Protein AF-A0A1G2IUQ5-F1 (afdb_monomer_lite)

pLDDT: mean 74.95, std 23.76, range [29.81, 98.19]

Radius of gyration: 27.41 Å; chains: 1; bounding box: 68×62×75 Å

Foldseek 3Di:
DDDDDPPPPPPPPDDPPPPPPPVVVVVVVPDPDDDPPPDDDDDDDPPPPPPPPPPDPPDAAEKEAQCPPHQELQDQVRIPGRDAQAHEYEYAQNHPDLEHEYPPPAQREYVYYYYNHPDHDYHYHHYD

Secondary structure (DSSP, 8-state):
---------------TTTTSSSSSTTTTTS------------S-S-S-----------PPPEEEB--SS-SBSS-GGGBSS---TTPEEEE-TT-S-SEEEE-SPTTB--SEEEE-SS--EEEES-B-

Sequence (128 aa):
MSRVNKKTTNSVIASPEQQRGAWQSMICAFTLDCRVSFGKLSFLAMTLIGFFVLPGFASATVCTWDGSSSNLWNVAANWDTLPQAGDDLVFPASASNKSNSNDFAADTSFNSITFNGSGYTLAGNRIT

Organism: NCBI:txid1802223

Structure (mmCIF, N/CA/C/O backbone):
data_AF-A0A1G2IUQ5-F1
#
_entry.id   AF-A0A1G2IUQ5-F1
#
loop_
_atom_site.group_PDB
_atom_site.id
_atom_site.type_symbol
_atom_site.label_atom_id
_atom_site.label_alt_id
_atom_site.label_comp_id
_atom_site.label_asym_id
_atom_site.label_entity_id
_atom_site.label_seq_id
_atom_site.pdbx_PDB_ins_code
_atom_site.Cartn_x
_atom_site.Cartn_y
_atom_site.Cartn_z
_atom_site.occupancy
_atom_site.B_iso_or_equiv
_atom_site.auth_seq_id
_atom_site.auth_comp_id
_atom_site.auth_asym_id
_atom_site.auth_atom_id
_atom_site.pdbx_PDB_model_num
ATOM 1 N N . MET A 1 1 ? 44.561 -9.627 67.829 1.00 46.72 1 MET A N 1
ATOM 2 C CA . MET A 1 1 ? 44.656 -9.683 66.353 1.00 46.72 1 MET A CA 1
ATOM 3 C C . MET A 1 1 ? 43.572 -10.609 65.802 1.00 46.72 1 MET A C 1
ATOM 5 O O . MET A 1 1 ? 43.704 -11.820 65.927 1.00 46.72 1 MET A O 1
ATOM 9 N N . SER A 1 2 ? 42.488 -10.056 65.247 1.00 48.50 2 SER A N 1
ATOM 10 C CA . SER A 1 2 ? 41.375 -10.829 64.667 1.00 48.50 2 SER A CA 1
ATOM 11 C C . SER A 1 2 ? 41.692 -11.286 63.244 1.00 48.50 2 SER A C 1
ATOM 13 O O . SER A 1 2 ? 42.045 -10.474 62.392 1.00 48.50 2 SER A O 1
ATOM 15 N N . ARG A 1 3 ? 41.547 -12.589 62.984 1.00 47.38 3 ARG A N 1
ATOM 16 C CA . ARG A 1 3 ? 41.639 -13.183 61.644 1.00 47.38 3 ARG A CA 1
ATOM 17 C C . ARG A 1 3 ? 40.351 -12.880 60.874 1.00 47.38 3 ARG A C 1
ATOM 19 O O . ARG A 1 3 ? 39.281 -13.338 61.262 1.00 47.38 3 ARG A O 1
ATOM 26 N N . VAL A 1 4 ? 40.454 -12.117 59.789 1.00 55.81 4 VAL A N 1
ATOM 27 C CA . VAL A 1 4 ? 39.349 -11.875 58.850 1.00 55.81 4 VAL A CA 1
ATOM 28 C C . VAL A 1 4 ? 39.297 -13.042 57.862 1.00 55.81 4 VAL A C 1
ATOM 30 O O . VAL A 1 4 ? 40.143 -13.147 56.975 1.00 55.81 4 VAL A O 1
ATOM 33 N N . ASN A 1 5 ? 38.312 -13.928 58.014 1.00 44.75 5 ASN A N 1
ATOM 34 C CA . ASN A 1 5 ? 37.982 -14.932 57.003 1.00 44.75 5 ASN A CA 1
ATOM 35 C C . ASN A 1 5 ? 37.330 -14.228 55.807 1.00 44.75 5 ASN A C 1
ATOM 37 O O . ASN A 1 5 ? 36.185 -13.782 55.888 1.00 44.75 5 ASN A O 1
ATOM 41 N N . LYS A 1 6 ? 38.061 -14.120 54.693 1.00 52.38 6 LYS A N 1
ATOM 42 C CA . LYS A 1 6 ? 37.502 -13.663 53.417 1.00 52.38 6 LYS A CA 1
ATOM 43 C C . LYS A 1 6 ? 36.507 -14.721 52.933 1.00 52.38 6 LYS A C 1
ATOM 45 O O . LYS A 1 6 ? 36.909 -15.810 52.536 1.00 52.38 6 LYS A O 1
ATOM 50 N N . LYS A 1 7 ? 35.208 -14.413 52.991 1.00 47.69 7 LYS A N 1
ATOM 51 C CA . LYS A 1 7 ? 34.182 -15.175 52.271 1.00 47.69 7 LYS A CA 1
ATOM 52 C C . LYS A 1 7 ? 34.438 -14.993 50.777 1.00 47.69 7 LYS A C 1
ATOM 54 O O . LYS A 1 7 ? 34.225 -13.913 50.236 1.00 47.69 7 LYS A O 1
ATOM 59 N N . THR A 1 8 ? 34.917 -16.050 50.138 1.00 47.31 8 THR A N 1
ATOM 60 C CA . THR A 1 8 ? 34.934 -16.201 48.686 1.00 47.31 8 THR A CA 1
ATOM 61 C C . THR A 1 8 ? 33.488 -16.254 48.205 1.00 47.31 8 THR A C 1
ATOM 63 O O . THR A 1 8 ? 32.811 -17.271 48.345 1.00 47.31 8 THR A O 1
ATOM 66 N N . THR A 1 9 ? 32.984 -15.137 47.693 1.00 49.16 9 THR A N 1
ATOM 67 C CA . THR A 1 9 ? 31.692 -15.090 47.011 1.00 49.16 9 THR A CA 1
ATOM 68 C C . THR A 1 9 ? 31.883 -15.711 45.630 1.00 49.16 9 THR A C 1
ATOM 70 O O . THR A 1 9 ? 32.277 -15.032 44.685 1.00 49.16 9 THR A O 1
ATOM 73 N N . ASN A 1 10 ? 31.649 -17.020 45.517 1.00 48.94 10 ASN A N 1
ATOM 74 C CA . ASN A 1 10 ? 31.473 -17.676 44.224 1.00 48.94 10 ASN A CA 1
ATOM 75 C C . ASN A 1 10 ? 30.186 -17.129 43.595 1.00 48.94 10 ASN A C 1
ATOM 77 O O . ASN A 1 10 ? 29.097 -17.642 43.845 1.00 48.94 10 ASN A O 1
ATOM 81 N N . SER A 1 11 ? 30.306 -16.070 42.794 1.00 57.31 11 SER A N 1
ATOM 82 C CA . SER A 1 11 ? 29.278 -15.729 41.816 1.00 57.31 11 SER A CA 1
ATOM 83 C C . SER A 1 11 ? 29.343 -16.798 40.733 1.00 57.31 11 SER A C 1
ATOM 85 O O . SER A 1 11 ? 30.182 -16.753 39.834 1.00 57.31 11 SER A O 1
ATOM 87 N N . VAL A 1 12 ? 28.521 -17.831 40.894 1.00 56.25 12 VAL A N 1
ATOM 88 C CA . VAL A 1 12 ? 28.253 -18.806 39.843 1.00 56.25 12 VAL A CA 1
ATOM 89 C C . VAL A 1 12 ? 27.513 -18.042 38.751 1.00 56.25 12 VAL A C 1
ATOM 91 O O . VAL A 1 12 ? 26.304 -17.840 38.825 1.00 56.25 12 VAL A O 1
ATOM 94 N N . ILE A 1 13 ? 28.261 -17.555 37.765 1.00 55.22 13 ILE A N 1
ATOM 95 C CA . ILE A 1 13 ? 27.697 -17.047 36.520 1.00 55.22 13 ILE A CA 1
ATOM 96 C C . ILE A 1 13 ? 27.105 -18.273 35.826 1.00 55.22 13 ILE A C 1
ATOM 98 O O . ILE A 1 13 ? 27.834 -19.135 35.334 1.00 55.22 13 ILE A O 1
ATOM 102 N N . ALA A 1 14 ? 25.782 -18.401 35.884 1.00 50.19 14 ALA A N 1
ATOM 103 C CA . ALA A 1 14 ? 25.066 -19.460 35.198 1.00 50.19 14 ALA A CA 1
ATOM 104 C C . ALA A 1 14 ? 25.326 -19.354 33.686 1.00 50.19 14 ALA A C 1
ATOM 106 O O . ALA A 1 14 ? 25.187 -18.286 33.090 1.00 50.19 14 ALA A O 1
ATOM 107 N N . SER A 1 15 ? 25.714 -20.477 33.080 1.00 51.69 15 SER A N 1
ATOM 108 C CA . SER A 1 15 ? 25.773 -20.663 31.628 1.00 51.69 15 SER A CA 1
ATOM 109 C C . SER A 1 15 ? 24.418 -20.293 30.990 1.00 51.69 15 SER A C 1
ATOM 111 O O . SER A 1 15 ? 23.379 -20.643 31.559 1.00 51.69 15 SER A O 1
ATOM 113 N N . PRO A 1 16 ? 24.372 -19.643 29.808 1.00 44.78 16 PRO A N 1
ATOM 114 C CA . PRO A 1 16 ? 23.125 -19.247 29.135 1.00 44.78 16 PRO A CA 1
ATOM 115 C C . PRO A 1 16 ? 22.277 -20.424 28.601 1.00 44.78 16 PRO A C 1
ATOM 117 O O . PRO A 1 16 ? 21.342 -20.231 27.827 1.00 44.78 16 PRO A O 1
ATOM 120 N N . GLU A 1 17 ? 22.560 -21.658 29.015 1.00 53.69 17 GLU A N 1
ATOM 121 C CA . GLU A 1 17 ? 21.856 -22.861 28.566 1.00 53.69 17 GLU A CA 1
ATOM 122 C C . GLU A 1 17 ? 20.549 -23.166 29.312 1.00 53.69 17 GLU A C 1
ATOM 124 O O . GLU A 1 17 ? 19.786 -24.029 28.883 1.00 53.69 17 GLU A O 1
ATOM 129 N N . GLN A 1 18 ? 20.226 -22.424 30.376 1.00 46.16 18 GLN A N 1
ATOM 130 C CA . GLN A 1 18 ? 19.102 -22.732 31.271 1.00 46.16 18 GLN A CA 1
ATOM 131 C C . GLN A 1 18 ? 17.861 -21.840 31.073 1.00 46.16 18 GLN A C 1
ATOM 133 O O . GLN A 1 18 ? 17.175 -21.489 32.031 1.00 46.16 18 GLN A O 1
ATOM 138 N N . GLN A 1 19 ? 17.558 -21.466 29.826 1.00 45.38 19 GLN A N 1
ATOM 139 C CA . GLN A 1 19 ? 16.284 -20.819 29.446 1.00 45.38 19 GLN A CA 1
ATOM 140 C C . GLN A 1 19 ? 15.604 -21.461 28.220 1.00 45.38 19 GLN A C 1
ATOM 142 O O . GLN A 1 19 ? 14.537 -21.025 27.799 1.00 45.38 19 GLN A O 1
ATOM 147 N N . ARG A 1 20 ? 16.161 -22.546 27.666 1.00 48.41 20 ARG A N 1
ATOM 148 C CA . ARG A 1 20 ? 15.619 -23.228 26.473 1.00 48.41 20 ARG A CA 1
ATOM 149 C C . ARG A 1 20 ? 14.698 -24.420 26.773 1.00 48.41 20 ARG A C 1
ATOM 151 O O . ARG A 1 20 ? 14.421 -25.194 25.874 1.00 48.41 20 ARG A O 1
ATOM 158 N N . GLY A 1 21 ? 14.258 -24.607 28.020 1.00 48.03 21 GLY A N 1
ATOM 159 C CA . GLY A 1 21 ? 13.490 -25.798 28.428 1.00 48.03 21 GLY A CA 1
ATOM 160 C C . GLY A 1 21 ? 12.016 -25.567 28.774 1.00 48.03 21 GLY A C 1
ATOM 161 O O . GLY A 1 21 ? 11.270 -26.533 28.907 1.00 48.03 21 GLY A O 1
ATOM 162 N N . ALA A 1 22 ? 11.577 -24.315 28.942 1.00 50.19 22 ALA A N 1
ATOM 163 C CA . ALA A 1 22 ? 10.226 -24.008 29.431 1.00 50.19 22 ALA A CA 1
ATOM 164 C C . ALA A 1 22 ? 9.206 -23.700 28.317 1.00 50.19 22 ALA A C 1
ATOM 166 O O . ALA A 1 22 ? 8.005 -23.799 28.554 1.00 50.19 22 ALA A O 1
ATOM 167 N N . TRP A 1 23 ? 9.660 -23.382 27.100 1.00 45.03 23 TRP A N 1
ATOM 168 C CA . TRP A 1 23 ? 8.777 -23.059 25.970 1.00 45.03 23 TRP A CA 1
ATOM 169 C C . TRP A 1 23 ? 8.438 -24.281 25.101 1.00 45.03 23 TRP A C 1
ATOM 171 O O . TRP A 1 23 ? 7.341 -24.350 24.556 1.00 45.03 23 TRP A O 1
ATOM 181 N N . GLN A 1 24 ? 9.313 -25.292 25.026 1.00 45.50 24 GLN A N 1
ATOM 182 C CA . GLN A 1 24 ? 9.030 -26.527 24.278 1.00 45.50 24 GLN A CA 1
ATOM 183 C C . GLN A 1 24 ? 7.980 -27.420 24.961 1.00 45.50 24 GLN A C 1
ATOM 185 O O . GLN A 1 24 ? 7.256 -28.143 24.282 1.00 45.50 24 GLN A O 1
ATOM 190 N N . SER A 1 25 ? 7.837 -27.350 26.286 1.00 48.53 25 SER A N 1
ATOM 191 C CA . SER A 1 25 ? 6.904 -28.214 27.028 1.00 48.53 25 SER A CA 1
ATOM 192 C C . SER A 1 25 ? 5.443 -27.753 26.954 1.00 48.53 25 SER A C 1
ATOM 194 O O . SER A 1 25 ? 4.545 -28.557 27.185 1.00 48.53 25 SER A O 1
ATOM 196 N N . MET A 1 26 ? 5.182 -26.491 26.588 1.00 42.16 26 MET A N 1
ATOM 197 C CA . MET A 1 26 ? 3.815 -25.998 26.359 1.00 42.16 26 MET A CA 1
ATOM 198 C C . MET A 1 26 ? 3.258 -26.397 24.983 1.00 42.16 26 MET A C 1
ATOM 200 O O . MET A 1 26 ? 2.048 -26.373 24.791 1.00 42.16 26 MET A O 1
ATOM 204 N N . ILE A 1 27 ? 4.114 -26.838 24.054 1.00 51.66 27 ILE A N 1
ATOM 205 C CA . ILE A 1 27 ? 3.700 -27.328 22.730 1.00 51.66 27 ILE A CA 1
ATOM 206 C C . ILE A 1 27 ? 3.318 -28.823 22.790 1.00 51.66 27 ILE A C 1
ATOM 208 O O . ILE A 1 27 ? 2.438 -29.259 22.057 1.00 51.66 27 ILE A O 1
ATOM 212 N N . CYS A 1 28 ? 3.883 -29.603 23.722 1.00 37.34 28 CYS A N 1
ATOM 213 C CA . CYS A 1 28 ? 3.589 -31.039 23.864 1.00 37.34 28 CYS A CA 1
ATOM 214 C C . CYS A 1 28 ? 2.268 -31.362 24.592 1.00 37.34 28 CYS A C 1
ATOM 216 O O . CYS A 1 28 ? 1.820 -32.506 24.552 1.00 37.34 28 CYS A O 1
ATOM 218 N N . ALA A 1 29 ? 1.643 -30.387 25.263 1.00 44.94 29 ALA A N 1
ATOM 219 C CA . ALA A 1 29 ? 0.351 -30.585 25.929 1.00 44.94 29 ALA A CA 1
ATOM 220 C C . ALA A 1 29 ? -0.844 -30.541 24.957 1.00 44.94 29 ALA A C 1
ATOM 222 O O . ALA A 1 29 ? -1.944 -30.952 25.325 1.00 44.94 29 ALA A O 1
ATOM 223 N N . PHE A 1 30 ? -0.638 -30.108 23.708 1.00 42.28 30 PHE A N 1
ATOM 224 C CA . PHE A 1 30 ? -1.619 -30.286 22.644 1.00 42.28 30 PHE A CA 1
ATOM 225 C C . PHE A 1 30 ? -1.410 -31.668 22.014 1.00 42.28 30 PHE A C 1
ATOM 227 O O . PHE A 1 30 ? -0.707 -31.851 21.024 1.00 42.28 30 PHE A O 1
ATOM 234 N N . THR A 1 31 ? -2.023 -32.644 22.682 1.00 40.09 31 THR A N 1
ATOM 235 C CA . THR A 1 31 ? -2.523 -33.883 22.081 1.00 40.09 31 THR A CA 1
ATOM 236 C C . THR A 1 31 ? -1.482 -34.860 21.536 1.00 40.09 31 THR A C 1
ATOM 238 O O . THR A 1 31 ? -1.470 -35.276 20.378 1.00 40.09 31 THR A O 1
ATOM 241 N N . LEU A 1 32 ? -0.777 -35.458 22.493 1.00 36.69 32 LEU A N 1
ATOM 242 C CA . LEU A 1 32 ? -0.895 -36.906 22.634 1.00 36.69 32 LEU A CA 1
ATOM 243 C C . LEU A 1 32 ? -2.388 -37.258 22.816 1.00 36.69 32 LEU A C 1
ATOM 245 O O . LEU A 1 32 ? -2.867 -37.350 23.941 1.00 36.69 32 LEU A O 1
ATOM 249 N N . ASP A 1 33 ? -3.130 -37.399 21.719 1.00 42.25 33 ASP A N 1
ATOM 250 C CA . ASP A 1 33 ? -4.438 -38.048 21.743 1.00 42.25 33 ASP A CA 1
ATOM 251 C C . ASP A 1 33 ? -4.387 -39.357 20.965 1.00 42.25 33 ASP A C 1
ATOM 253 O O . ASP A 1 33 ? -3.692 -39.512 19.958 1.00 42.25 33 ASP A O 1
ATOM 257 N N . CYS A 1 34 ? -5.043 -40.346 21.553 1.00 29.81 34 CYS A N 1
ATOM 258 C CA . CYS A 1 34 ? -4.830 -41.753 21.298 1.00 29.81 34 CYS A CA 1
ATOM 259 C C . CYS A 1 34 ? -5.083 -42.145 19.843 1.00 29.81 34 CYS A C 1
ATOM 261 O O . CYS A 1 34 ? -5.975 -41.648 19.164 1.00 29.81 34 CYS A O 1
ATOM 263 N N . ARG A 1 35 ? -4.341 -43.168 19.416 1.00 51.12 35 ARG A N 1
ATOM 264 C CA . ARG A 1 35 ? -4.662 -44.035 18.283 1.00 51.12 35 ARG A CA 1
ATOM 265 C C . ARG A 1 35 ? -6.112 -44.530 18.386 1.00 51.12 35 ARG A C 1
ATOM 267 O O . ARG A 1 35 ? -6.354 -45.607 18.929 1.00 51.12 35 ARG A O 1
ATOM 274 N N . VAL A 1 36 ? -7.077 -43.787 17.854 1.00 43.97 36 VAL A N 1
ATOM 275 C CA . VAL A 1 36 ? -8.424 -44.316 17.646 1.00 43.97 36 VAL A CA 1
ATOM 276 C C . VAL A 1 36 ? -8.353 -45.144 16.372 1.00 43.97 36 VAL A C 1
ATOM 278 O O . VAL A 1 36 ? -8.243 -44.633 15.261 1.00 43.97 36 VAL A O 1
ATOM 281 N N . SER A 1 37 ? -8.279 -46.456 16.569 1.00 38.75 37 SER A N 1
ATOM 282 C CA . SER A 1 37 ? -8.338 -47.465 15.520 1.00 38.75 37 SER A CA 1
ATOM 283 C C . SER A 1 37 ? -9.527 -47.179 14.600 1.00 38.75 37 SER A C 1
ATOM 285 O O . SER A 1 37 ? -10.675 -47.258 15.037 1.00 38.75 37 SER A O 1
ATOM 287 N N . PHE A 1 38 ? -9.270 -46.856 13.328 1.00 44.56 38 PHE A N 1
ATOM 288 C CA . PHE A 1 38 ? -10.303 -46.733 12.294 1.00 44.56 38 PHE A CA 1
ATOM 289 C C . PHE A 1 38 ? -10.807 -48.125 11.881 1.00 44.56 38 PHE A C 1
ATOM 291 O O . PHE A 1 38 ? -10.652 -48.580 10.749 1.00 44.56 38 PHE A O 1
ATOM 298 N N . GLY A 1 39 ? -11.417 -48.826 12.832 1.00 40.69 39 GLY A N 1
ATOM 299 C CA . GLY A 1 39 ? -12.279 -49.962 12.571 1.00 40.69 39 GLY A CA 1
ATOM 300 C C . GLY A 1 39 ? -13.660 -49.443 12.195 1.00 40.69 39 GLY A C 1
ATOM 301 O O . GLY A 1 39 ? -14.436 -49.107 13.077 1.00 40.69 39 GLY A O 1
ATOM 302 N N . LYS A 1 40 ? -13.917 -49.347 10.883 1.00 51.91 40 LYS A N 1
ATOM 303 C CA . LYS A 1 40 ? -15.233 -49.336 10.214 1.00 51.91 40 LYS A CA 1
ATOM 304 C C . LYS A 1 40 ? -16.426 -48.993 11.122 1.00 51.91 40 LYS A C 1
ATOM 306 O O . LYS A 1 40 ? -16.921 -49.914 11.745 1.00 51.91 40 LYS A O 1
ATOM 311 N N . LEU A 1 41 ? -16.973 -47.774 11.104 1.00 42.94 41 LEU A N 1
ATOM 312 C CA . LEU A 1 41 ? -18.424 -47.561 11.281 1.00 42.94 41 LEU A CA 1
ATOM 313 C C . LEU A 1 41 ? -18.826 -46.082 11.079 1.00 42.94 41 LEU A C 1
ATOM 315 O O . LEU A 1 41 ? -18.471 -45.208 11.855 1.00 42.94 41 LEU A O 1
ATOM 319 N N . SER A 1 42 ? -19.621 -45.877 10.022 1.00 50.50 42 SER A N 1
ATOM 320 C CA . SER A 1 42 ? -20.604 -44.810 9.768 1.00 50.50 42 SER A CA 1
ATOM 321 C C . SER A 1 42 ? -20.158 -43.338 9.651 1.00 50.50 42 SER A C 1
ATOM 323 O O . SER A 1 42 ? -20.072 -42.591 10.622 1.00 50.50 42 SER A O 1
ATOM 325 N N . PHE A 1 43 ? -20.036 -42.884 8.399 1.00 48.69 43 PHE A N 1
ATOM 326 C CA . PHE A 1 43 ? -20.128 -41.481 7.981 1.00 48.69 43 PHE A CA 1
ATOM 327 C C . PHE A 1 43 ? -21.556 -40.954 8.212 1.00 48.69 43 PHE A C 1
ATOM 329 O O . PHE A 1 43 ? -22.373 -41.137 7.323 1.00 48.69 43 PHE A O 1
ATOM 336 N N . LEU A 1 44 ? -21.887 -40.341 9.358 1.00 50.59 44 LEU A N 1
ATOM 337 C CA . LEU A 1 44 ? -22.996 -39.363 9.483 1.00 50.59 44 LEU A CA 1
ATOM 338 C C . LEU A 1 44 ? -23.135 -38.824 10.928 1.00 50.59 44 LEU A C 1
ATOM 340 O O . LEU A 1 44 ? -24.113 -39.121 11.597 1.00 50.59 44 LEU A O 1
ATOM 344 N N . ALA A 1 45 ? -22.170 -38.062 11.459 1.00 50.56 45 ALA A N 1
ATOM 345 C CA . ALA A 1 45 ? -22.381 -37.318 12.723 1.00 50.56 45 ALA A CA 1
ATOM 346 C C . ALA A 1 45 ? -21.280 -36.280 13.034 1.00 50.56 45 ALA A C 1
ATOM 348 O O . ALA A 1 45 ? -20.859 -36.161 14.180 1.00 50.56 45 ALA A O 1
ATOM 349 N N . MET A 1 46 ? -20.760 -35.537 12.049 1.00 49.94 46 MET A N 1
ATOM 350 C CA . MET A 1 46 ? -19.680 -34.570 12.328 1.00 49.94 46 MET A CA 1
ATOM 351 C C . MET A 1 46 ? -19.829 -33.219 11.619 1.00 49.94 46 MET A C 1
ATOM 353 O O . MET A 1 46 ? -18.848 -32.546 11.335 1.00 49.94 46 MET A O 1
ATOM 357 N N . THR A 1 47 ? -21.064 -32.790 11.349 1.00 57.97 47 THR A N 1
ATOM 358 C CA . THR A 1 47 ? -21.364 -31.465 10.768 1.00 57.97 47 THR A CA 1
ATOM 359 C C . THR A 1 47 ? -21.906 -30.463 11.793 1.00 57.97 47 THR A C 1
ATOM 361 O O . THR A 1 47 ? -22.596 -29.522 11.418 1.00 57.97 47 THR A O 1
ATOM 364 N N . LEU A 1 48 ? -21.637 -30.654 13.089 1.00 53.91 48 LEU A N 1
ATOM 365 C CA . LEU A 1 48 ? -22.068 -29.734 14.152 1.00 53.91 48 LEU A CA 1
ATOM 366 C C . LEU A 1 48 ? -20.987 -29.537 15.222 1.00 53.91 48 LEU A C 1
ATOM 368 O O . LEU A 1 48 ? -21.245 -29.594 16.418 1.00 53.91 48 LEU A O 1
ATOM 372 N N . ILE A 1 49 ? -19.761 -29.262 14.791 1.00 60.19 49 ILE A N 1
ATOM 373 C CA . ILE A 1 49 ? -18.867 -28.425 15.590 1.00 60.19 49 ILE A CA 1
ATOM 374 C C . ILE A 1 49 ? -18.636 -27.201 14.725 1.00 60.19 49 ILE A C 1
ATOM 376 O O . ILE A 1 49 ? -17.795 -27.200 13.829 1.00 60.19 49 ILE A O 1
ATOM 380 N N . GLY A 1 50 ? -19.495 -26.200 14.928 1.00 53.53 50 GLY A N 1
ATOM 381 C CA . GLY A 1 50 ? -19.296 -24.873 14.376 1.00 53.53 50 GLY A CA 1
ATOM 382 C C . GLY A 1 50 ? -17.889 -24.435 14.742 1.00 53.53 50 GLY A C 1
ATOM 383 O O . GLY A 1 50 ? -17.555 -24.307 15.918 1.00 53.53 50 GLY A O 1
ATOM 384 N N . PHE A 1 51 ? -17.060 -24.290 13.717 1.00 54.31 51 PHE A N 1
ATOM 385 C CA . PHE A 1 51 ? -15.736 -23.713 13.794 1.00 54.31 51 PHE A CA 1
ATOM 386 C C . PHE A 1 51 ? -15.920 -22.258 14.231 1.00 54.31 51 PHE A C 1
ATOM 388 O O . PHE A 1 51 ? -16.087 -21.360 13.409 1.00 54.31 51 PHE A O 1
ATOM 395 N N . PHE A 1 52 ? -16.007 -22.035 15.543 1.00 57.53 52 PHE A N 1
ATOM 396 C CA . PHE A 1 52 ? -15.958 -20.703 16.112 1.00 57.53 52 PHE A CA 1
ATOM 397 C C . PHE A 1 52 ? -14.513 -20.238 15.976 1.00 57.53 52 PHE A C 1
ATOM 399 O O . PHE A 1 52 ? -13.680 -20.454 16.856 1.00 57.53 52 PHE A O 1
ATOM 406 N N . VAL A 1 53 ? -14.206 -19.665 14.812 1.00 63.72 53 VAL A N 1
ATOM 407 C CA . VAL A 1 53 ? -13.009 -18.854 14.629 1.00 63.72 53 VAL A CA 1
ATOM 408 C C . VAL A 1 53 ? -13.199 -17.659 15.539 1.00 63.72 53 VAL A C 1
ATOM 410 O O . VAL A 1 53 ? -13.921 -16.722 15.208 1.00 63.72 53 VAL A O 1
ATOM 413 N N . LEU A 1 54 ? -12.593 -17.714 16.722 1.00 60.97 54 LEU A N 1
ATOM 414 C CA . LEU A 1 54 ? -12.327 -16.494 17.460 1.00 60.97 54 LEU A CA 1
ATOM 415 C C . LEU A 1 54 ? -11.511 -15.604 16.517 1.00 60.97 54 LEU A C 1
ATOM 417 O O . LEU A 1 54 ? -10.477 -16.076 16.033 1.00 60.97 54 LEU A O 1
ATOM 421 N N . PRO A 1 55 ? -11.945 -14.367 16.211 1.00 63.53 55 PRO A N 1
ATOM 422 C CA . PRO A 1 55 ? -11.058 -13.439 15.539 1.00 63.53 55 PRO A CA 1
ATOM 423 C C . PRO A 1 55 ? -9.836 -13.310 16.446 1.00 63.53 55 PRO A C 1
ATOM 425 O O . PRO A 1 55 ? -9.945 -12.883 17.598 1.00 63.53 55 PRO A O 1
ATOM 428 N N . GLY A 1 56 ? -8.685 -13.780 15.965 1.00 60.41 56 GLY A N 1
ATOM 429 C CA . GLY A 1 56 ? -7.427 -13.476 16.620 1.00 60.41 56 GLY A CA 1
ATOM 430 C C . GLY A 1 56 ? -7.333 -11.960 16.678 1.00 60.41 56 GLY A C 1
ATOM 431 O O . GLY A 1 56 ? -7.560 -11.297 15.666 1.00 60.41 56 GLY A O 1
ATOM 432 N N . PHE A 1 57 ? -7.066 -11.404 17.857 1.00 56.72 57 PHE A N 1
ATOM 433 C CA . PHE A 1 57 ? -6.704 -9.998 17.951 1.00 56.72 57 PHE A CA 1
ATOM 434 C C . PHE A 1 57 ? -5.403 -9.839 17.163 1.00 56.72 57 PHE A C 1
ATOM 436 O O . PHE A 1 57 ? -4.334 -10.204 17.652 1.00 56.72 57 PHE A O 1
ATOM 443 N N . ALA A 1 58 ? -5.507 -9.385 15.915 1.00 62.06 58 ALA A N 1
ATOM 444 C CA . ALA A 1 58 ? -4.350 -8.960 15.157 1.00 62.06 58 ALA A CA 1
ATOM 445 C C . ALA A 1 58 ? -3.801 -7.736 15.888 1.00 62.06 58 ALA A C 1
ATOM 447 O O . ALA A 1 58 ? -4.472 -6.711 16.011 1.00 62.06 58 ALA A O 1
ATOM 448 N N . SER A 1 59 ? -2.617 -7.888 16.473 1.00 74.38 59 SER A N 1
ATOM 449 C CA . SER A 1 59 ? -1.859 -6.726 16.906 1.00 74.38 59 SER A CA 1
ATOM 450 C C . SER A 1 59 ? -1.389 -6.029 15.643 1.00 74.38 59 SER A C 1
ATOM 452 O O . SER A 1 59 ? -0.755 -6.683 14.816 1.00 74.38 59 SER A O 1
ATOM 454 N N . ALA A 1 60 ? -1.670 -4.732 15.524 1.00 84.50 60 ALA A N 1
ATOM 455 C CA . ALA A 1 60 ? -1.129 -3.926 14.441 1.00 84.50 60 ALA A CA 1
ATOM 456 C C . ALA A 1 60 ? 0.397 -4.089 14.423 1.00 84.50 60 ALA A C 1
ATOM 458 O O . ALA A 1 60 ? 1.077 -3.833 15.425 1.00 84.50 60 ALA A O 1
ATOM 459 N N . THR A 1 61 ? 0.910 -4.597 13.309 1.00 94.94 61 THR A N 1
ATOM 460 C CA . THR A 1 61 ? 2.336 -4.712 13.029 1.00 94.94 61 THR A CA 1
ATOM 461 C C . THR A 1 61 ? 2.732 -3.576 12.099 1.00 94.94 61 THR A C 1
ATOM 463 O O . THR A 1 61 ? 1.965 -3.188 11.223 1.00 94.94 61 THR A O 1
ATOM 466 N N . VAL A 1 62 ? 3.928 -3.018 12.290 1.00 97.19 62 VAL A N 1
ATOM 467 C CA . VAL A 1 62 ? 4.479 -2.033 11.355 1.00 97.19 62 VAL A CA 1
ATOM 468 C C . VAL A 1 62 ? 5.175 -2.778 10.225 1.00 97.19 62 VAL A C 1
ATOM 470 O O . VAL A 1 62 ? 6.126 -3.515 10.475 1.00 97.19 62 VAL A O 1
ATOM 473 N N . CYS A 1 63 ? 4.708 -2.561 9.000 1.00 97.69 63 CYS A N 1
ATOM 474 C CA . CYS A 1 63 ? 5.244 -3.144 7.780 1.00 9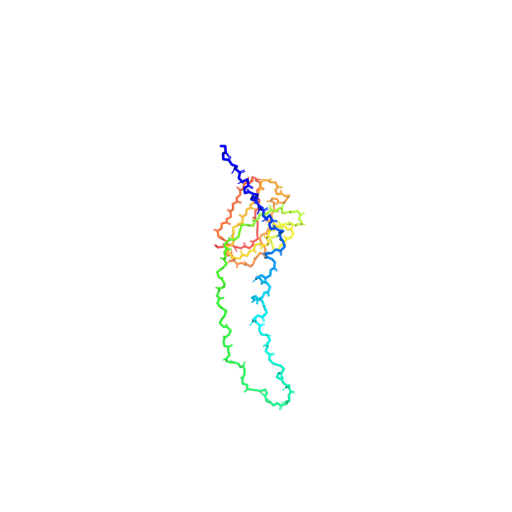7.69 63 CYS A CA 1
ATOM 475 C C . CYS A 1 63 ? 5.879 -2.048 6.920 1.00 97.69 63 CYS A C 1
ATOM 477 O O . CYS A 1 63 ? 5.209 -1.117 6.463 1.00 97.69 63 CYS A O 1
ATOM 479 N N . THR A 1 64 ? 7.178 -2.156 6.673 1.00 98.00 64 THR A N 1
ATOM 480 C CA . THR A 1 64 ? 7.956 -1.175 5.914 1.00 98.00 64 THR A CA 1
ATOM 481 C C . THR A 1 64 ? 8.132 -1.620 4.471 1.00 98.00 64 THR A C 1
ATOM 483 O O . THR A 1 64 ? 8.684 -2.683 4.200 1.00 98.00 64 THR A O 1
ATOM 486 N N . TRP A 1 65 ? 7.713 -0.771 3.537 1.00 98.19 65 TRP A N 1
ATOM 487 C CA . TRP A 1 65 ? 7.887 -0.968 2.104 1.00 98.19 65 TRP A CA 1
ATOM 488 C C . TRP A 1 65 ? 9.344 -0.755 1.681 1.00 98.19 65 TRP A C 1
ATOM 490 O O . TRP A 1 65 ? 9.913 0.321 1.877 1.00 98.19 65 TRP A O 1
ATOM 500 N N . ASP A 1 66 ? 9.930 -1.741 1.012 1.00 95.88 66 ASP A N 1
ATOM 501 C CA . ASP A 1 66 ? 11.193 -1.600 0.287 1.00 95.88 66 ASP A CA 1
ATOM 502 C C . ASP A 1 66 ? 10.972 -1.475 -1.232 1.00 95.88 66 ASP A C 1
ATOM 504 O O . ASP A 1 66 ? 11.654 -0.686 -1.900 1.00 95.88 66 ASP A O 1
ATOM 508 N N . GLY A 1 67 ? 9.982 -2.193 -1.779 1.00 95.69 67 GLY A N 1
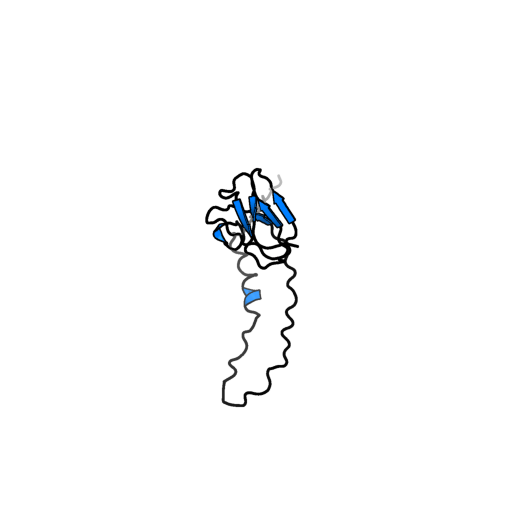ATOM 509 C CA . GLY A 1 67 ? 9.667 -2.225 -3.208 1.00 95.69 67 GLY A CA 1
ATOM 510 C C . GLY A 1 67 ? 10.806 -2.708 -4.110 1.00 95.69 67 GLY A C 1
ATOM 511 O O . GLY A 1 67 ? 10.913 -2.254 -5.246 1.00 95.69 67 GLY A O 1
ATOM 512 N N . SER A 1 68 ? 11.699 -3.554 -3.615 1.00 95.12 68 SER A N 1
ATOM 513 C CA . SER A 1 68 ? 12.914 -4.020 -4.290 1.00 95.12 68 SER A CA 1
ATOM 514 C C . SER A 1 68 ? 12.656 -5.130 -5.308 1.00 95.12 68 SER A C 1
ATOM 516 O O . SER A 1 68 ? 13.408 -5.260 -6.274 1.00 95.12 68 SER A O 1
ATOM 518 N N . SER A 1 69 ? 11.589 -5.912 -5.126 1.00 97.38 69 SER A N 1
ATOM 519 C CA . SER A 1 69 ? 11.269 -7.063 -5.972 1.00 97.38 69 SER A CA 1
ATOM 520 C C . SER A 1 69 ? 10.242 -6.730 -7.057 1.00 97.38 69 SER A C 1
ATOM 522 O O . SER A 1 69 ? 10.395 -7.145 -8.205 1.00 97.38 69 SER A O 1
ATOM 524 N N . SER A 1 70 ? 9.200 -5.965 -6.728 1.00 96.69 70 SER A N 1
ATOM 525 C CA . SER A 1 70 ? 8.144 -5.590 -7.675 1.00 96.69 70 SER A CA 1
ATOM 526 C C . SER A 1 70 ? 7.410 -4.312 -7.261 1.00 96.69 70 SER A C 1
ATOM 528 O O . SER A 1 70 ? 7.672 -3.739 -6.207 1.00 96.69 70 SER A O 1
ATOM 530 N N . ASN A 1 71 ? 6.430 -3.903 -8.066 1.00 96.94 71 ASN A N 1
ATOM 531 C CA . ASN A 1 71 ? 5.533 -2.790 -7.768 1.00 96.94 71 ASN A CA 1
ATOM 532 C C . ASN A 1 71 ? 4.210 -3.216 -7.091 1.00 96.94 71 ASN A C 1
ATOM 534 O O . ASN A 1 71 ? 3.358 -2.356 -6.890 1.00 96.94 71 ASN A O 1
ATOM 538 N N . LEU A 1 72 ? 4.009 -4.501 -6.779 1.00 97.94 72 LEU A N 1
ATOM 539 C CA . LEU A 1 72 ? 2.787 -5.031 -6.158 1.00 97.94 72 LEU A CA 1
ATOM 540 C C . LEU A 1 72 ? 2.928 -5.141 -4.632 1.00 97.94 72 LEU A C 1
ATOM 542 O O . LEU A 1 72 ? 4.003 -5.480 -4.126 1.00 97.94 72 LEU A O 1
ATOM 546 N N . TRP A 1 73 ? 1.845 -4.859 -3.905 1.00 97.69 73 TRP A N 1
ATOM 547 C CA . TRP A 1 73 ? 1.823 -4.846 -2.439 1.00 97.69 73 TRP A CA 1
ATOM 548 C C . TRP A 1 73 ? 1.758 -6.259 -1.845 1.00 97.69 73 TRP A C 1
ATOM 550 O O . TRP A 1 73 ? 2.378 -6.510 -0.821 1.00 97.69 73 TRP A O 1
ATOM 560 N N . ASN A 1 74 ? 1.104 -7.224 -2.484 1.00 96.81 74 ASN A N 1
ATOM 561 C CA . ASN A 1 74 ? 0.957 -8.589 -1.972 1.00 96.81 74 ASN A CA 1
ATOM 562 C C . ASN A 1 74 ? 2.152 -9.499 -2.329 1.00 96.81 74 ASN A C 1
ATOM 564 O O . ASN A 1 74 ? 2.011 -10.683 -2.64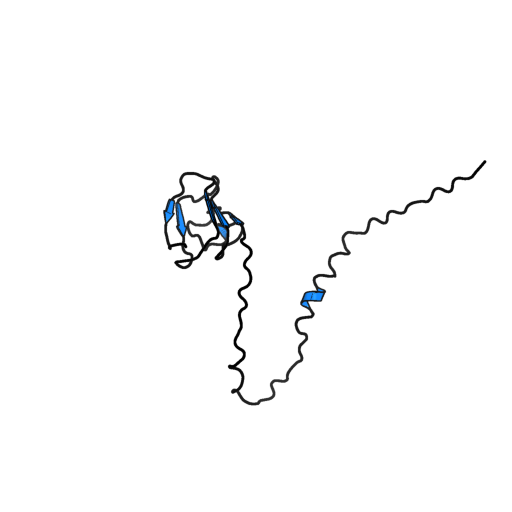1 1.00 96.81 74 ASN A O 1
ATOM 568 N N . VAL A 1 75 ? 3.358 -8.932 -2.312 1.00 97.56 75 VAL A N 1
ATOM 569 C CA . VAL A 1 75 ? 4.617 -9.636 -2.568 1.00 97.56 75 VAL A CA 1
ATOM 570 C C . VAL A 1 75 ? 5.499 -9.472 -1.341 1.00 97.56 75 VAL A C 1
ATOM 572 O O . VAL A 1 75 ? 6.030 -8.394 -1.090 1.00 97.56 75 VAL A O 1
ATOM 575 N N . ALA A 1 76 ? 5.680 -10.558 -0.587 1.00 96.94 76 ALA A N 1
ATOM 576 C CA . ALA A 1 76 ? 6.385 -10.538 0.697 1.00 96.94 76 ALA A CA 1
ATOM 577 C C . ALA A 1 76 ? 7.819 -9.995 0.601 1.00 96.94 76 ALA A C 1
ATOM 579 O O . ALA A 1 76 ? 8.283 -9.347 1.524 1.00 96.94 76 ALA A O 1
ATOM 580 N N . ALA A 1 77 ? 8.498 -10.206 -0.530 1.00 97.12 77 ALA A N 1
ATOM 581 C CA . ALA A 1 77 ? 9.855 -9.711 -0.758 1.00 97.12 77 ALA A CA 1
ATOM 582 C C . ALA A 1 77 ? 9.962 -8.181 -0.925 1.00 97.12 77 ALA A C 1
ATOM 584 O O . ALA A 1 77 ? 11.072 -7.694 -1.088 1.00 97.12 77 ALA A O 1
ATOM 585 N N . ASN A 1 78 ? 8.840 -7.448 -0.943 1.00 97.56 78 ASN A N 1
ATOM 586 C CA . ASN A 1 78 ? 8.830 -5.981 -0.956 1.00 97.56 78 ASN A CA 1
ATOM 587 C C . ASN A 1 78 ? 8.662 -5.359 0.436 1.00 97.56 78 ASN A C 1
ATOM 589 O O . ASN A 1 78 ? 8.557 -4.132 0.529 1.00 97.56 78 ASN A O 1
ATOM 593 N N . TRP A 1 79 ? 8.555 -6.181 1.482 1.00 97.69 79 TRP A N 1
ATOM 594 C CA . TRP A 1 79 ? 8.297 -5.744 2.847 1.00 97.69 79 TRP A CA 1
ATOM 595 C C . TRP A 1 79 ? 9.259 -6.413 3.825 1.00 97.69 79 TRP A C 1
ATOM 597 O O . TRP A 1 79 ? 9.679 -7.553 3.628 1.00 97.69 79 TRP A O 1
ATOM 607 N N . ASP A 1 80 ? 9.529 -5.743 4.942 1.00 96.62 80 ASP A N 1
ATOM 608 C CA . ASP A 1 80 ? 10.150 -6.384 6.108 1.00 96.62 80 ASP A CA 1
ATOM 609 C C . ASP A 1 80 ? 9.263 -7.497 6.701 1.00 96.62 80 ASP A C 1
ATOM 611 O O . ASP A 1 80 ? 9.762 -8.523 7.163 1.00 96.62 80 ASP A O 1
ATOM 615 N N . THR A 1 81 ? 7.944 -7.306 6.672 1.00 95.81 81 THR A N 1
ATOM 616 C CA . THR A 1 81 ? 6.895 -8.261 7.030 1.00 95.81 81 THR A CA 1
ATOM 617 C C . THR A 1 81 ? 5.700 -8.033 6.111 1.00 95.81 81 THR A C 1
ATOM 619 O O . THR A 1 81 ? 5.255 -6.900 5.951 1.00 95.81 81 THR A O 1
ATOM 622 N N . LEU A 1 82 ? 5.172 -9.102 5.501 1.00 96.19 82 LEU A N 1
ATOM 623 C CA . LEU A 1 82 ? 4.019 -8.995 4.603 1.00 96.19 82 LEU A CA 1
ATOM 624 C C . LEU A 1 82 ? 2.802 -8.437 5.369 1.00 96.19 82 LEU A C 1
ATOM 626 O O . LEU A 1 82 ? 2.396 -9.072 6.347 1.00 96.19 82 LEU A O 1
ATOM 630 N N . PRO A 1 83 ? 2.198 -7.325 4.914 1.00 96.56 83 PRO A N 1
ATOM 631 C CA . PRO A 1 83 ? 1.070 -6.732 5.611 1.00 96.56 83 PRO A CA 1
ATOM 632 C C . PRO A 1 83 ? -0.186 -7.597 5.614 1.00 96.56 83 PRO A C 1
ATOM 634 O O . PRO A 1 83 ? -0.482 -8.315 4.654 1.00 96.56 83 PRO A O 1
ATOM 637 N N . GLN A 1 84 ? -0.969 -7.447 6.674 1.00 95.12 84 GLN A N 1
ATOM 638 C CA . GLN A 1 84 ? -2.315 -7.977 6.828 1.00 95.12 84 GLN A CA 1
ATOM 639 C C . GLN A 1 84 ? -3.308 -6.849 7.145 1.00 95.12 84 GLN A C 1
ATOM 641 O O . GLN A 1 84 ? -2.948 -5.688 7.351 1.00 95.12 84 GLN A O 1
ATOM 646 N N . ALA A 1 85 ? -4.599 -7.184 7.150 1.00 94.75 85 ALA A N 1
ATOM 647 C CA . ALA A 1 85 ? -5.631 -6.230 7.532 1.00 94.75 85 ALA A CA 1
ATOM 648 C C . ALA A 1 85 ? -5.434 -5.787 8.994 1.00 94.75 85 ALA A C 1
ATOM 650 O O . ALA A 1 85 ? -5.331 -6.623 9.890 1.00 94.75 85 ALA A O 1
ATOM 651 N N . GLY A 1 86 ? -5.430 -4.475 9.223 1.00 94.62 86 GLY A N 1
ATOM 652 C CA . GLY A 1 86 ? -5.211 -3.857 10.532 1.00 94.62 86 GLY A CA 1
ATOM 653 C C . GLY A 1 86 ? -3.759 -3.480 10.834 1.00 94.62 86 GLY A C 1
ATOM 654 O O . GLY A 1 86 ? -3.512 -2.917 11.895 1.00 94.62 86 GLY A O 1
ATOM 655 N N . ASP A 1 87 ? -2.819 -3.732 9.924 1.00 96.75 87 ASP A N 1
ATOM 656 C CA . ASP A 1 87 ? -1.415 -3.345 10.097 1.00 96.75 87 ASP A CA 1
ATOM 657 C C . ASP A 1 87 ? -1.143 -1.879 9.725 1.00 96.75 87 ASP A C 1
ATOM 659 O O . ASP A 1 87 ? -1.950 -1.210 9.070 1.00 96.75 87 ASP A O 1
ATOM 663 N N . ASP A 1 88 ? 0.018 -1.386 10.152 1.00 97.31 88 ASP A N 1
ATOM 664 C CA . ASP A 1 88 ? 0.541 -0.057 9.851 1.00 97.31 88 ASP A CA 1
ATOM 665 C C . ASP A 1 88 ? 1.536 -0.127 8.691 1.00 97.31 88 ASP A C 1
ATOM 667 O O . ASP A 1 88 ? 2.586 -0.757 8.797 1.00 97.31 88 ASP A O 1
ATOM 671 N N . LEU A 1 89 ? 1.251 0.559 7.585 1.00 97.81 89 LEU A N 1
ATOM 672 C CA . LEU A 1 89 ? 2.133 0.588 6.419 1.00 97.81 89 LEU A CA 1
ATOM 673 C C . LEU A 1 89 ? 3.055 1.806 6.452 1.00 97.81 89 LEU A C 1
ATOM 675 O O . LEU A 1 89 ? 2.599 2.945 6.581 1.00 97.81 89 LEU A O 1
ATOM 679 N N . VAL A 1 90 ? 4.352 1.590 6.245 1.00 98.19 90 VAL A N 1
ATOM 680 C CA . VAL A 1 90 ? 5.360 2.655 6.176 1.00 98.19 90 VAL A CA 1
ATOM 681 C C . VAL A 1 90 ? 6.043 2.654 4.816 1.00 98.19 90 VAL A C 1
ATOM 683 O O . VAL A 1 90 ? 6.655 1.675 4.407 1.00 98.19 90 VAL A O 1
ATOM 686 N N . PHE A 1 91 ? 5.998 3.796 4.135 1.00 98.19 91 PHE A N 1
ATOM 687 C CA . PHE A 1 91 ? 6.614 4.038 2.834 1.00 98.19 91 PHE A CA 1
ATOM 688 C C . PHE A 1 91 ? 7.821 4.989 2.988 1.00 98.19 91 PHE A C 1
ATOM 690 O O . PHE A 1 91 ? 7.655 6.217 3.017 1.00 98.19 91 PHE A O 1
ATOM 697 N N . PRO A 1 92 ? 9.058 4.466 3.113 1.00 97.94 92 PRO A N 1
ATOM 698 C CA . PRO A 1 92 ? 10.255 5.255 3.404 1.00 97.94 92 PRO A CA 1
ATOM 699 C C . PRO A 1 92 ? 10.774 6.036 2.190 1.00 97.94 92 PRO A C 1
ATOM 701 O O . PRO A 1 92 ? 10.469 5.735 1.041 1.00 97.94 92 PRO A O 1
ATOM 704 N N . ALA A 1 93 ? 11.637 7.032 2.398 1.00 97.25 93 ALA A N 1
ATOM 705 C CA . ALA A 1 93 ? 12.262 7.755 1.282 1.00 97.25 93 ALA A CA 1
ATOM 706 C C . ALA A 1 93 ? 13.197 6.884 0.420 1.00 97.25 93 ALA A C 1
ATOM 708 O O . ALA A 1 93 ? 13.396 7.206 -0.756 1.00 97.25 93 ALA A O 1
ATOM 709 N N . SER A 1 94 ? 13.738 5.810 1.005 1.00 95.75 94 SER A N 1
ATOM 710 C CA . SER A 1 94 ? 14.725 4.891 0.426 1.00 95.75 94 SER A CA 1
ATOM 71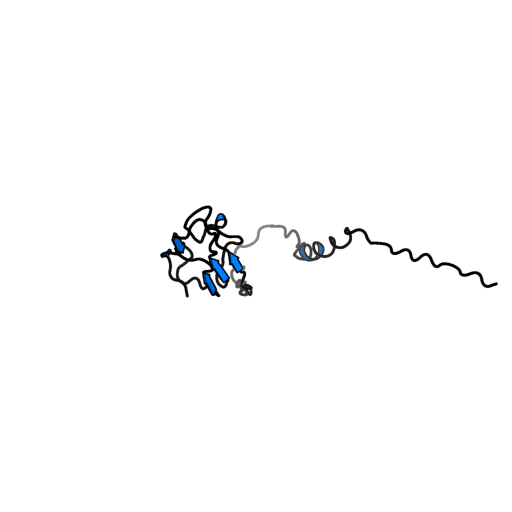1 C C . SER A 1 94 ? 14.132 3.743 -0.394 1.00 95.75 94 SER A C 1
ATOM 713 O O . SER A 1 94 ? 14.900 2.922 -0.888 1.00 95.75 94 SER A O 1
ATOM 715 N N . ALA A 1 95 ? 12.804 3.649 -0.524 1.00 96.62 95 ALA A N 1
ATOM 716 C CA . ALA A 1 95 ? 12.191 2.571 -1.293 1.00 96.62 95 ALA A CA 1
ATOM 717 C C . ALA A 1 95 ? 12.611 2.623 -2.768 1.00 96.62 95 ALA A C 1
ATOM 719 O O . ALA A 1 95 ? 12.681 3.700 -3.371 1.00 96.62 95 ALA A O 1
ATOM 720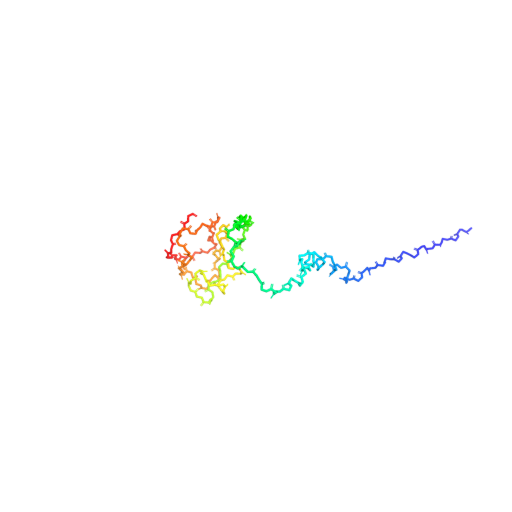 N N . SER A 1 96 ? 12.839 1.445 -3.349 1.00 96.00 96 SER A N 1
ATOM 721 C CA . SER A 1 96 ? 13.271 1.290 -4.741 1.00 96.00 96 SER A CA 1
ATOM 722 C C . SER A 1 96 ? 12.137 1.605 -5.716 1.00 96.00 96 SER A C 1
ATOM 724 O O . SER A 1 96 ? 12.349 2.290 -6.715 1.00 96.00 96 SER A O 1
ATOM 726 N N . ASN A 1 97 ? 10.914 1.172 -5.394 1.00 94.94 97 ASN A N 1
ATOM 727 C CA . ASN A 1 97 ? 9.717 1.460 -6.180 1.00 94.94 97 ASN A CA 1
ATOM 728 C C . ASN A 1 97 ? 8.787 2.433 -5.452 1.00 94.94 97 ASN A C 1
ATOM 730 O O . ASN A 1 97 ? 8.094 2.070 -4.501 1.00 94.94 97 ASN A O 1
ATOM 734 N N . LYS A 1 98 ? 8.730 3.672 -5.948 1.00 96.69 98 LYS A N 1
ATOM 735 C CA . LYS A 1 98 ? 7.795 4.707 -5.470 1.00 96.69 98 LYS A CA 1
ATOM 736 C C . LYS A 1 98 ? 6.497 4.777 -6.274 1.00 96.69 98 LYS A C 1
ATOM 738 O O . LYS A 1 98 ? 5.523 5.354 -5.806 1.00 96.69 98 LYS A O 1
ATOM 743 N N . SER A 1 99 ? 6.479 4.186 -7.467 1.00 97.69 99 SER A N 1
ATOM 744 C CA . SER A 1 99 ? 5.255 3.940 -8.229 1.00 97.69 99 SER A CA 1
ATOM 745 C C . SER A 1 99 ? 4.843 2.493 -7.996 1.00 97.69 99 SER A C 1
ATOM 747 O O . SER A 1 99 ? 5.553 1.579 -8.416 1.00 97.69 99 SER A O 1
ATOM 749 N N . ASN A 1 100 ? 3.760 2.273 -7.259 1.00 97.69 100 ASN A N 1
ATOM 750 C CA . ASN A 1 100 ? 3.341 0.936 -6.854 1.00 97.69 100 ASN A CA 1
ATOM 751 C C . ASN A 1 100 ? 1.809 0.804 -6.851 1.00 97.69 100 ASN A C 1
ATOM 753 O O . ASN A 1 100 ? 1.077 1.790 -6.947 1.00 97.69 100 ASN A O 1
ATOM 757 N N . SER A 1 101 ? 1.329 -0.436 -6.835 1.00 98.12 101 SER A N 1
ATOM 758 C CA . SER A 1 101 ? -0.083 -0.772 -6.960 1.00 98.12 101 SER A CA 1
ATOM 759 C C . SER A 1 101 ? -0.507 -1.707 -5.840 1.00 98.12 101 SER A C 1
ATOM 761 O O . SER A 1 101 ? 0.060 -2.787 -5.681 1.00 98.12 101 SER A O 1
ATOM 763 N N . ASN A 1 102 ? -1.545 -1.305 -5.117 1.00 97.94 102 ASN A N 1
ATOM 764 C CA . ASN A 1 102 ? -2.216 -2.137 -4.138 1.00 97.94 102 ASN A CA 1
ATOM 765 C C . ASN A 1 102 ? -3.016 -3.245 -4.839 1.00 97.94 102 ASN A C 1
ATOM 767 O O . ASN A 1 102 ? -3.973 -2.965 -5.563 1.00 97.94 102 ASN A O 1
ATOM 771 N N . ASP A 1 103 ? -2.637 -4.496 -4.611 1.00 97.88 103 ASP A N 1
ATOM 772 C CA . ASP A 1 103 ? -3.301 -5.704 -5.108 1.00 97.88 103 ASP A CA 1
ATOM 773 C C . ASP A 1 103 ? -3.863 -6.589 -3.980 1.00 97.88 103 ASP A C 1
ATOM 775 O O . ASP A 1 103 ? -4.339 -7.695 -4.246 1.00 97.88 103 ASP A O 1
ATOM 779 N N . PHE A 1 104 ? -3.896 -6.095 -2.734 1.00 97.25 104 PHE A N 1
ATOM 780 C CA . PHE A 1 104 ? -4.709 -6.705 -1.678 1.00 97.25 104 PHE A CA 1
ATOM 781 C C . PHE A 1 104 ? -6.192 -6.681 -2.053 1.00 97.25 104 PHE A C 1
ATOM 783 O O . PHE A 1 104 ? -6.617 -5.876 -2.883 1.00 97.25 104 PHE A O 1
ATOM 790 N N . ALA A 1 105 ? -7.000 -7.551 -1.441 1.00 96.81 105 ALA A N 1
ATOM 791 C CA . ALA A 1 105 ? -8.441 -7.564 -1.674 1.00 96.81 105 ALA A CA 1
ATOM 792 C C . ALA A 1 105 ? -9.035 -6.154 -1.497 1.00 96.81 105 ALA A C 1
ATOM 794 O O . ALA A 1 105 ? -8.629 -5.407 -0.603 1.00 96.81 105 ALA A O 1
ATOM 795 N N . ALA A 1 106 ? -9.979 -5.780 -2.361 1.00 96.38 106 ALA A N 1
ATOM 796 C CA . ALA A 1 106 ? -10.666 -4.502 -2.220 1.00 96.38 106 ALA A CA 1
ATOM 797 C C . ALA A 1 106 ? -11.293 -4.395 -0.824 1.00 96.38 106 ALA A C 1
ATOM 799 O O . ALA A 1 106 ? -11.789 -5.387 -0.291 1.00 96.38 106 ALA A O 1
ATOM 800 N N . ASP A 1 107 ? -11.250 -3.192 -0.257 1.00 95.38 107 ASP A N 1
ATOM 801 C CA . ASP A 1 107 ? -11.721 -2.893 1.097 1.00 95.38 107 ASP A CA 1
ATOM 802 C C . ASP A 1 107 ? -10.904 -3.564 2.214 1.00 95.38 107 ASP A C 1
ATOM 804 O O . ASP A 1 107 ? -11.383 -3.734 3.333 1.00 95.38 107 ASP A O 1
ATOM 808 N N . THR A 1 108 ? -9.643 -3.918 1.935 1.00 95.69 108 THR A N 1
ATOM 809 C CA . THR A 1 108 ? -8.688 -4.243 3.003 1.00 95.69 108 THR A CA 1
ATOM 810 C C . THR A 1 108 ? -8.444 -2.993 3.845 1.00 95.69 108 THR A C 1
ATOM 812 O O . THR A 1 108 ? -8.012 -1.959 3.327 1.00 95.69 108 THR A O 1
ATOM 815 N N . SER A 1 109 ? -8.719 -3.097 5.144 1.00 95.62 109 SER A N 1
ATOM 816 C CA . SER A 1 109 ? -8.476 -2.032 6.112 1.00 95.62 109 SER A CA 1
ATOM 817 C C . SER A 1 109 ? -7.046 -2.084 6.631 1.00 95.62 109 SER A C 1
ATOM 819 O O . SER A 1 109 ? -6.607 -3.137 7.094 1.00 95.62 109 SER A O 1
ATOM 821 N N . PHE A 1 110 ? -6.353 -0.952 6.632 1.00 95.81 110 PHE A N 1
ATOM 822 C CA . PHE A 1 110 ? -5.053 -0.780 7.288 1.00 95.81 110 PHE A CA 1
ATOM 823 C C . PHE A 1 110 ? -5.215 0.208 8.443 1.00 95.81 110 PHE A C 1
ATOM 825 O O . PHE A 1 110 ? -6.022 1.130 8.348 1.00 95.81 110 PHE A O 1
ATOM 832 N N . ASN A 1 111 ? -4.475 0.031 9.538 1.00 95.69 111 ASN A N 1
ATOM 833 C CA . ASN A 1 111 ? -4.597 0.921 10.694 1.00 95.69 111 ASN A CA 1
ATOM 834 C C . ASN A 1 111 ? -4.017 2.311 10.399 1.00 95.69 111 ASN A C 1
ATOM 836 O O . ASN A 1 111 ? -4.615 3.330 10.748 1.00 95.69 111 ASN A O 1
ATOM 840 N N . SER A 1 112 ? -2.884 2.366 9.700 1.00 96.81 112 SER A N 1
ATOM 841 C CA . SER A 1 112 ? -2.330 3.614 9.189 1.00 96.81 112 SER A CA 1
ATOM 842 C C . SER A 1 112 ? -1.496 3.398 7.931 1.00 96.81 112 SER A C 1
ATOM 844 O O . SER A 1 112 ? -1.014 2.302 7.651 1.00 96.81 112 SER A O 1
ATOM 846 N N . ILE A 1 113 ? -1.324 4.473 7.160 1.00 96.81 113 ILE A N 1
ATOM 847 C CA . ILE A 1 113 ? -0.398 4.517 6.030 1.00 96.81 113 ILE A CA 1
ATOM 848 C C . ILE A 1 113 ? 0.438 5.785 6.155 1.00 96.81 113 ILE A C 1
ATOM 850 O O . ILE A 1 113 ? -0.089 6.897 6.090 1.00 96.81 113 ILE A O 1
ATOM 854 N N . THR A 1 114 ? 1.746 5.619 6.320 1.00 98.06 114 THR A N 1
ATOM 855 C CA . THR A 1 114 ? 2.690 6.719 6.530 1.00 98.06 114 THR A CA 1
ATOM 856 C C . THR A 1 114 ? 3.655 6.833 5.358 1.00 98.06 114 THR A C 1
ATOM 858 O O . THR A 1 114 ? 4.300 5.861 4.977 1.00 98.06 114 THR A O 1
ATOM 861 N N . PHE A 1 115 ? 3.814 8.045 4.821 1.00 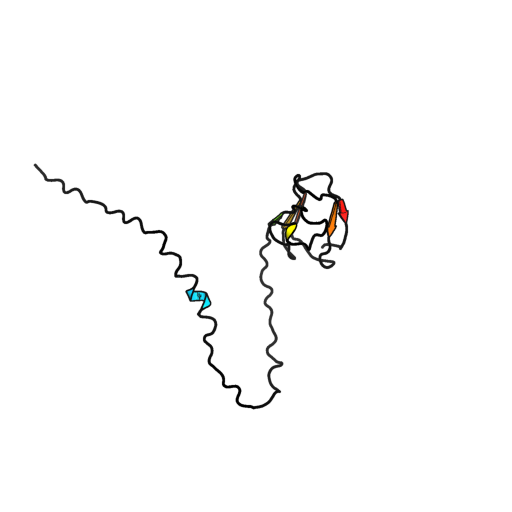97.75 115 PHE A N 1
ATOM 862 C CA . PHE A 1 115 ? 4.821 8.358 3.805 1.00 97.75 115 PHE A CA 1
ATOM 863 C C . PHE A 1 115 ? 5.940 9.192 4.419 1.00 97.75 115 PHE A C 1
ATOM 865 O O . PHE A 1 115 ? 5.769 10.376 4.702 1.00 97.75 115 PHE A O 1
ATOM 872 N N . ASN A 1 116 ? 7.114 8.588 4.579 1.00 96.19 116 ASN A N 1
ATOM 873 C CA . ASN A 1 116 ? 8.329 9.281 5.014 1.00 96.19 116 ASN A CA 1
ATOM 874 C C . ASN A 1 116 ? 9.178 9.753 3.818 1.00 96.19 116 ASN A C 1
ATOM 876 O O . ASN A 1 116 ? 10.253 10.320 4.004 1.00 96.19 116 ASN A O 1
ATOM 880 N N . GLY A 1 117 ? 8.721 9.502 2.587 1.00 91.25 117 GLY A N 1
ATOM 881 C CA . GLY A 1 117 ? 9.360 9.920 1.344 1.00 91.25 117 GLY A CA 1
ATOM 882 C C . GLY A 1 117 ? 8.419 10.676 0.412 1.00 91.25 117 GLY A C 1
ATOM 883 O O . GLY A 1 117 ? 7.204 10.521 0.472 1.00 91.25 117 GLY A O 1
ATOM 884 N N . SER A 1 118 ? 8.991 11.468 -0.494 1.00 94.19 118 SER A N 1
ATOM 885 C CA . SER A 1 118 ? 8.261 12.132 -1.577 1.00 94.19 118 SER A CA 1
ATOM 886 C C . SER A 1 118 ? 8.344 11.346 -2.892 1.00 94.19 118 SER A C 1
ATOM 888 O O . SER A 1 118 ? 9.236 10.507 -3.081 1.00 94.19 118 SER A O 1
ATOM 890 N N . GLY A 1 119 ? 7.418 11.647 -3.811 1.00 95.56 119 GLY A N 1
ATOM 891 C CA . GLY A 1 119 ? 7.364 11.064 -5.158 1.00 95.56 119 GLY A CA 1
ATOM 892 C C . GLY A 1 119 ? 6.607 9.738 -5.253 1.00 95.56 119 GLY A C 1
ATOM 893 O O . GLY A 1 119 ? 6.740 9.042 -6.256 1.00 95.56 119 GLY A O 1
ATOM 894 N N . TYR A 1 120 ? 5.837 9.380 -4.223 1.00 97.31 120 TYR A N 1
ATOM 895 C CA . TYR A 1 120 ? 4.988 8.196 -4.262 1.00 97.31 120 TYR A CA 1
ATOM 896 C C . TYR A 1 120 ? 3.783 8.399 -5.177 1.00 97.31 120 TYR A C 1
ATOM 898 O O . TYR A 1 120 ? 3.087 9.408 -5.093 1.00 97.31 120 TYR A O 1
ATOM 906 N N . THR A 1 121 ? 3.545 7.420 -6.044 1.00 97.31 121 THR A N 1
ATOM 907 C CA . THR A 1 121 ? 2.341 7.306 -6.868 1.00 97.31 121 THR A CA 1
ATOM 908 C C . THR A 1 121 ? 1.726 5.946 -6.580 1.00 97.31 121 THR A C 1
ATOM 910 O O . THR A 1 121 ? 2.341 4.921 -6.868 1.00 97.31 121 THR A O 1
ATOM 913 N N . LEU A 1 122 ? 0.537 5.944 -5.981 1.00 96.06 122 LEU A N 1
ATOM 914 C CA . LEU A 1 122 ? -0.180 4.724 -5.628 1.00 96.06 122 LEU A CA 1
ATOM 915 C C . LEU A 1 122 ? -1.339 4.492 -6.594 1.00 96.06 122 LEU A C 1
ATOM 917 O O . LEU A 1 122 ? -2.059 5.429 -6.943 1.00 96.06 122 LEU A O 1
ATOM 921 N N . ALA A 1 123 ? -1.535 3.240 -6.985 1.00 97.25 123 ALA A N 1
ATOM 922 C CA . ALA A 1 123 ? -2.675 2.782 -7.769 1.00 97.25 123 ALA A CA 1
ATOM 923 C C . ALA A 1 123 ? -3.276 1.504 -7.158 1.00 97.25 123 ALA A C 1
ATOM 925 O O . ALA A 1 123 ? -2.783 0.999 -6.151 1.00 97.25 123 ALA A O 1
ATOM 926 N N . GLY A 1 124 ? -4.323 0.965 -7.783 1.00 96.75 124 GLY A N 1
ATOM 927 C CA . GLY A 1 124 ? -4.857 -0.358 -7.460 1.00 96.75 124 GLY A CA 1
ATOM 928 C C . GLY A 1 124 ? -6.155 -0.337 -6.655 1.00 96.75 124 GLY A C 1
ATOM 929 O O . GLY A 1 124 ? -7.015 0.522 -6.858 1.00 96.75 124 GLY A O 1
ATOM 930 N N . ASN A 1 125 ? -6.314 -1.341 -5.796 1.00 97.62 125 ASN A N 1
ATOM 931 C CA . ASN A 1 125 ? -7.554 -1.623 -5.083 1.00 97.62 125 ASN A CA 1
ATOM 932 C C . ASN A 1 125 ? -7.840 -0.597 -3.975 1.00 97.62 125 ASN A C 1
ATOM 934 O O . ASN A 1 125 ? -6.930 -0.025 -3.370 1.00 97.62 125 ASN A O 1
ATOM 938 N N . ARG A 1 126 ? -9.132 -0.377 -3.700 1.00 95.69 126 ARG A N 1
ATOM 939 C CA . ARG A 1 126 ? -9.602 0.525 -2.639 1.00 95.69 126 ARG A CA 1
ATOM 940 C C . ARG A 1 126 ? -9.237 -0.022 -1.255 1.00 95.69 126 ARG A C 1
ATOM 942 O O . ARG A 1 126 ? -9.319 -1.228 -1.036 1.00 95.69 126 ARG A O 1
ATOM 949 N N . ILE A 1 127 ? -8.899 0.887 -0.345 1.00 95.00 127 ILE A N 1
ATOM 950 C CA . ILE A 1 127 ? -8.656 0.651 1.086 1.00 95.00 127 ILE A CA 1
ATOM 951 C C . ILE A 1 127 ? -9.721 1.382 1.917 1.00 95.00 127 ILE A C 1
ATOM 953 O O . ILE A 1 127 ? -10.341 2.323 1.407 1.00 95.00 127 ILE A O 1
ATOM 957 N N . THR A 1 128 ? -9.925 0.968 3.168 1.00 90.25 128 THR A N 1
ATOM 958 C CA . THR A 1 128 ? -10.924 1.547 4.091 1.00 90.25 128 THR A CA 1
ATOM 959 C C . THR A 1 128 ? -10.329 1.920 5.430 1.00 90.25 128 THR A C 1
ATOM 961 O O . THR A 1 128 ? -9.510 1.110 5.920 1.00 90.25 128 THR A O 1
#